Protein AF-A0A150P9J0-F1 (afdb_monomer_lite)

Sequence (172 aa):
RLFGGLSPAEVERRARGDDKAALFDAWEDYLTALGLPEHGLDLPRGTQTNALMMAAFERLGIALCDRALEHDLKASAPVPIERRLIFAFDLPAEDLDAAAFAPRFDVLHRTFLSYPARLAPPDREAKFFALYQGTVARHRAEGAPKSRFSPGEAGWAAVCYGLVRHPEFHLY

Structure (mmCIF, N/CA/C/O backbone):
data_AF-A0A150P9J0-F1
#
_entry.id   AF-A0A150P9J0-F1
#
loop_
_atom_site.group_PDB
_atom_site.id
_atom_site.type_symbol
_atom_site.label_atom_id
_atom_site.label_alt_id
_atom_site.label_comp_id
_atom_site.label_asym_id
_atom_site.label_entity_id
_atom_site.label_seq_id
_atom_site.pdbx_PDB_ins_code
_atom_site.Cartn_x
_atom_site.Cartn_y
_atom_site.Cartn_z
_atom_site.occupancy
_atom_site.B_iso_or_equiv
_atom_site.auth_seq_id
_atom_site.auth_comp_id
_atom_site.auth_asym_id
_atom_site.auth_atom_id
_atom_site.pdbx_PDB_model_num
ATOM 1 N N . ARG A 1 1 ? 18.050 1.446 -5.507 1.00 46.03 1 ARG A N 1
ATOM 2 C CA . ARG A 1 1 ? 18.229 2.710 -4.751 1.00 46.03 1 ARG A CA 1
ATOM 3 C C . ARG A 1 1 ? 16.907 2.950 -4.048 1.00 46.03 1 ARG A C 1
ATOM 5 O O . ARG A 1 1 ? 15.912 3.042 -4.760 1.00 46.03 1 ARG A O 1
ATOM 12 N N . LEU A 1 2 ? 16.892 2.978 -2.716 1.00 37.50 2 LEU A N 1
ATOM 13 C CA . LEU A 1 2 ? 15.682 3.241 -1.932 1.00 37.50 2 LEU A CA 1
ATOM 14 C C . LEU A 1 2 ? 14.948 4.494 -2.445 1.00 37.50 2 LEU A C 1
ATOM 16 O O . LEU A 1 2 ? 15.582 5.422 -2.954 1.00 37.50 2 LEU A O 1
ATOM 20 N N . PHE A 1 3 ? 13.615 4.476 -2.378 1.00 52.75 3 PHE A N 1
ATOM 21 C CA . PHE A 1 3 ? 12.734 5.593 -2.751 1.00 52.75 3 PHE A CA 1
ATOM 22 C C . PHE A 1 3 ? 12.966 6.200 -4.149 1.00 52.75 3 PHE A C 1
ATOM 24 O O . PHE A 1 3 ? 12.911 7.416 -4.334 1.00 52.75 3 PHE A O 1
ATOM 31 N N . GLY A 1 4 ? 13.279 5.376 -5.153 1.00 58.38 4 GLY A N 1
ATOM 32 C CA . GLY A 1 4 ? 13.509 5.873 -6.515 1.00 58.38 4 GLY A CA 1
ATOM 33 C C . GLY A 1 4 ? 14.783 6.718 -6.665 1.00 58.38 4 GLY A C 1
ATOM 34 O O . GLY A 1 4 ? 14.917 7.457 -7.636 1.00 58.38 4 GLY A O 1
ATOM 35 N N . GLY A 1 5 ? 15.733 6.607 -5.728 1.00 57.72 5 GLY A N 1
ATOM 36 C CA . GLY A 1 5 ? 16.977 7.382 -5.738 1.00 57.72 5 GLY A CA 1
ATOM 37 C C . GLY A 1 5 ? 16.932 8.694 -4.961 1.00 57.72 5 GLY A C 1
ATOM 38 O O . GLY A 1 5 ? 17.911 9.433 -5.019 1.00 57.72 5 GLY A O 1
ATOM 39 N N . LEU A 1 6 ? 15.843 8.955 -4.241 1.00 59.50 6 LEU A N 1
ATOM 40 C CA . LEU A 1 6 ? 15.709 10.084 -3.328 1.00 59.50 6 LEU A CA 1
ATOM 41 C C . LEU A 1 6 ? 16.243 9.725 -1.938 1.00 59.50 6 LEU A C 1
ATOM 43 O O . LEU A 1 6 ? 16.085 8.600 -1.459 1.00 59.50 6 LEU A O 1
ATOM 47 N N . SER A 1 7 ? 16.849 10.701 -1.271 1.00 63.66 7 SER A N 1
ATOM 48 C CA . SER A 1 7 ? 17.138 10.616 0.159 1.00 63.66 7 SER A CA 1
ATOM 49 C C . SER A 1 7 ? 15.834 10.613 0.974 1.00 63.66 7 SER A C 1
ATOM 51 O O . SER A 1 7 ? 14.844 11.213 0.546 1.00 63.66 7 SER A O 1
ATOM 53 N N . PRO A 1 8 ? 15.811 10.006 2.176 1.00 59.56 8 PRO A N 1
ATOM 54 C CA . PRO A 1 8 ? 14.643 10.049 3.060 1.00 59.56 8 PRO A CA 1
ATOM 55 C C . PRO A 1 8 ? 14.097 11.469 3.291 1.00 59.56 8 PRO A C 1
ATOM 57 O O . PRO A 1 8 ? 12.888 11.667 3.267 1.00 59.56 8 PRO A O 1
ATOM 60 N N . ALA A 1 9 ? 14.975 12.472 3.402 1.00 62.47 9 ALA A N 1
ATOM 61 C CA . ALA A 1 9 ? 14.586 13.876 3.556 1.00 62.47 9 ALA A CA 1
ATOM 62 C C . ALA A 1 9 ? 13.881 14.453 2.312 1.00 62.47 9 ALA A C 1
ATOM 64 O O . ALA A 1 9 ? 12.976 15.278 2.421 1.00 62.47 9 ALA A O 1
ATOM 65 N N . GLU A 1 10 ? 14.274 14.038 1.106 1.00 64.81 10 GLU A N 1
ATOM 66 C CA . GLU A 1 10 ? 13.592 14.453 -0.129 1.00 64.81 10 GLU A CA 1
ATOM 67 C C . GLU A 1 10 ? 12.216 13.802 -0.266 1.00 64.81 10 GLU A C 1
ATOM 69 O O . GLU A 1 10 ? 11.280 14.438 -0.757 1.00 64.81 10 GLU A O 1
ATOM 74 N N . VAL A 1 11 ? 12.088 12.556 0.191 1.00 67.19 11 VAL A N 1
ATOM 75 C CA . VAL A 1 11 ? 10.814 11.832 0.235 1.00 67.19 11 VAL A CA 1
ATOM 76 C C . VAL A 1 11 ? 9.878 12.477 1.244 1.00 67.19 11 VAL A C 1
ATOM 78 O O . VAL A 1 11 ? 8.734 12.755 0.897 1.00 67.19 11 VAL A O 1
ATOM 81 N N . GLU A 1 12 ? 10.366 12.785 2.448 1.00 63.09 12 GLU A N 1
ATOM 82 C CA . GLU A 1 12 ? 9.593 13.488 3.473 1.00 63.09 12 GLU A CA 1
ATOM 83 C C . GLU A 1 12 ? 9.100 14.843 2.955 1.00 63.09 12 GLU A C 1
ATOM 85 O O . GLU A 1 12 ? 7.906 15.126 3.025 1.00 63.09 12 GLU A O 1
ATOM 90 N N . ARG A 1 13 ? 9.985 15.659 2.360 1.00 69.06 13 ARG A N 1
ATOM 91 C CA . ARG A 1 13 ? 9.599 16.960 1.787 1.00 69.06 13 ARG A CA 1
ATOM 92 C C . ARG A 1 13 ? 8.501 16.834 0.737 1.00 69.06 13 ARG A C 1
ATOM 94 O O . ARG A 1 13 ? 7.589 17.653 0.718 1.00 69.06 13 ARG A O 1
ATOM 101 N N . ARG A 1 14 ? 8.569 15.819 -0.129 1.00 68.69 14 ARG A N 1
ATOM 102 C CA . ARG A 1 14 ? 7.513 15.562 -1.120 1.00 68.69 14 ARG A CA 1
ATOM 103 C C . ARG A 1 14 ? 6.220 15.054 -0.487 1.00 68.69 14 ARG A C 1
ATOM 105 O O . ARG A 1 14 ? 5.153 15.439 -0.944 1.00 68.69 14 ARG A O 1
ATOM 112 N N . ALA A 1 15 ? 6.311 14.208 0.536 1.00 63.25 15 ALA A N 1
ATOM 113 C CA . ALA A 1 15 ? 5.154 13.603 1.190 1.00 63.25 15 ALA A CA 1
ATOM 114 C C . ALA A 1 15 ? 4.420 14.560 2.147 1.00 63.25 15 ALA A C 1
ATOM 116 O O . ALA A 1 15 ? 3.222 14.389 2.366 1.00 63.25 15 ALA A O 1
ATOM 117 N N . ARG A 1 16 ? 5.116 15.552 2.722 1.00 64.12 16 ARG A N 1
ATOM 118 C CA . ARG A 1 16 ? 4.550 16.511 3.685 1.00 64.12 16 ARG A CA 1
ATOM 119 C C . ARG A 1 16 ? 3.514 17.452 3.050 1.00 64.12 16 ARG A C 1
ATOM 121 O O . ARG A 1 16 ? 2.506 17.735 3.689 1.00 64.12 16 ARG A O 1
ATOM 128 N N . GLY A 1 17 ? 3.725 17.902 1.810 1.00 60.06 17 GLY A N 1
ATOM 129 C CA . GLY A 1 17 ? 2.867 18.914 1.173 1.00 60.06 17 GLY A CA 1
ATOM 130 C C . GLY A 1 17 ? 2.837 20.258 1.930 1.00 60.06 17 GLY A C 1
ATOM 131 O O . GLY A 1 17 ? 3.607 20.465 2.866 1.00 60.06 17 GLY A O 1
ATOM 132 N N . ASP A 1 18 ? 1.947 21.175 1.532 1.00 59.88 18 ASP A N 1
ATOM 133 C CA . ASP A 1 18 ? 1.820 22.530 2.120 1.00 59.88 18 ASP A CA 1
ATOM 134 C C . ASP A 1 18 ? 0.853 22.603 3.324 1.00 59.88 18 ASP A C 1
ATOM 136 O O . ASP A 1 18 ? 0.516 23.691 3.807 1.00 59.88 18 ASP A O 1
ATOM 140 N N . ASP A 1 19 ? 0.366 21.459 3.810 1.00 52.03 19 ASP A N 1
ATOM 141 C CA . ASP A 1 19 ? -0.609 21.416 4.898 1.00 52.03 19 ASP A CA 1
ATOM 142 C C . ASP A 1 19 ? 0.080 21.594 6.264 1.00 52.03 19 ASP A C 1
ATOM 144 O O . ASP A 1 19 ? 1.005 20.867 6.631 1.00 52.03 19 ASP A O 1
ATOM 148 N N . LYS A 1 20 ? -0.370 22.593 7.032 1.00 47.25 20 LYS A N 1
ATOM 149 C CA . LYS A 1 20 ? 0.226 22.990 8.323 1.00 47.25 20 LYS A CA 1
ATOM 150 C C . LYS A 1 20 ? -0.117 22.034 9.469 1.00 47.25 20 LYS A C 1
ATOM 152 O O . LYS A 1 20 ? 0.447 22.165 10.554 1.00 47.25 20 LYS A O 1
ATOM 157 N N . ALA A 1 21 ? -1.026 21.086 9.253 1.00 51.88 21 ALA A N 1
ATOM 158 C CA . ALA A 1 21 ? -1.306 19.993 10.177 1.00 51.88 21 ALA A CA 1
ATOM 159 C C . ALA A 1 21 ? -0.259 18.880 9.984 1.00 51.88 21 ALA A C 1
ATOM 161 O O . ALA A 1 21 ? -0.545 17.821 9.427 1.00 51.88 21 ALA A O 1
ATOM 162 N N . ALA A 1 22 ? 0.983 19.173 10.374 1.00 47.97 22 ALA A N 1
ATOM 163 C CA . ALA A 1 22 ? 2.148 18.329 10.140 1.00 47.97 22 ALA A CA 1
ATOM 164 C C . ALA A 1 22 ? 1.919 16.889 10.636 1.00 47.97 22 ALA A C 1
ATOM 166 O O . ALA A 1 22 ? 1.743 16.636 11.824 1.00 47.97 22 ALA A O 1
ATOM 167 N N . LEU A 1 23 ? 1.923 15.936 9.699 1.00 45.62 23 LEU A N 1
ATOM 168 C CA . LEU A 1 23 ? 1.872 14.500 9.994 1.00 45.62 23 LEU A CA 1
ATOM 169 C C . LEU A 1 23 ? 3.227 13.939 10.454 1.00 45.62 23 LEU A C 1
ATOM 171 O O . LEU A 1 23 ? 3.315 12.816 10.943 1.00 45.62 23 LEU A O 1
ATOM 175 N N . PHE A 1 24 ? 4.273 14.732 10.258 1.00 47.00 24 PHE A N 1
ATOM 176 C CA . PHE A 1 24 ? 5.631 14.468 10.677 1.00 47.00 24 PHE A CA 1
ATOM 177 C C . PHE A 1 24 ? 6.092 15.742 11.393 1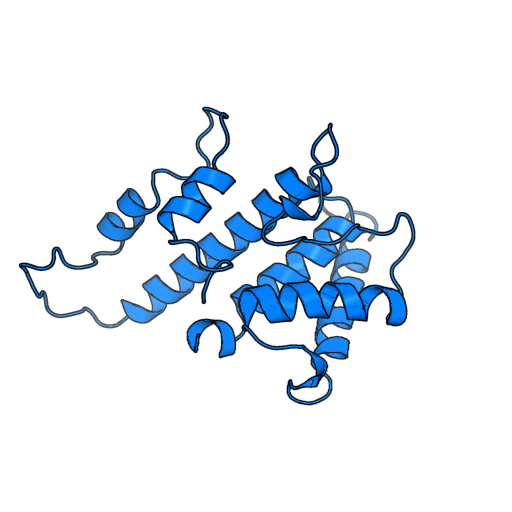.00 47.00 24 PHE A C 1
ATOM 179 O O . PHE A 1 24 ? 6.255 16.777 10.746 1.00 47.00 24 PHE A O 1
ATOM 186 N N . ASP A 1 25 ? 6.317 15.692 12.707 1.00 50.88 25 ASP A N 1
ATOM 187 C CA . ASP A 1 25 ? 7.473 16.435 13.226 1.00 50.88 25 ASP A CA 1
ATOM 188 C C . ASP A 1 25 ? 8.678 15.903 12.431 1.00 50.88 25 ASP A C 1
ATOM 190 O O . ASP A 1 25 ? 8.657 14.733 12.030 1.00 50.88 25 ASP A O 1
ATOM 194 N N . ALA A 1 26 ? 9.607 16.764 12.018 1.00 54.69 26 ALA A N 1
ATOM 195 C CA . ALA A 1 26 ? 10.546 16.441 10.945 1.00 54.69 26 ALA A CA 1
ATOM 196 C C . ALA A 1 26 ? 11.203 15.068 11.156 1.00 54.69 26 ALA A C 1
ATOM 198 O O . ALA A 1 26 ? 11.454 14.662 12.287 1.00 54.69 26 ALA A O 1
ATOM 199 N N . TRP A 1 27 ? 11.448 14.296 10.093 1.00 51.19 27 TRP A N 1
ATOM 200 C CA . TRP A 1 27 ? 11.988 12.931 10.222 1.00 51.19 27 TRP A CA 1
ATOM 201 C C . TRP A 1 27 ? 13.254 12.888 11.102 1.00 51.19 27 TRP A C 1
ATOM 203 O O . TRP A 1 27 ? 13.471 11.945 11.862 1.00 51.19 27 TRP A O 1
ATOM 213 N N . GLU A 1 28 ? 14.055 13.953 11.052 1.00 52.41 28 GLU A N 1
ATOM 214 C CA . GLU A 1 28 ? 15.207 14.234 11.920 1.00 52.41 28 GLU A CA 1
ATOM 215 C C . GLU A 1 28 ? 14.883 14.377 13.422 1.00 52.41 28 GLU A C 1
ATOM 217 O O . GLU A 1 28 ? 15.656 13.905 14.264 1.00 52.41 28 GLU A O 1
ATOM 222 N N . ASP A 1 29 ? 13.719 14.924 13.774 1.00 49.38 29 ASP A N 1
ATOM 223 C CA . ASP A 1 29 ? 13.245 15.062 15.157 1.00 49.38 29 ASP A CA 1
ATOM 224 C C . ASP A 1 29 ? 13.022 13.679 15.790 1.00 49.38 29 ASP A C 1
ATOM 226 O O . ASP A 1 29 ? 13.357 13.438 16.954 1.00 49.38 29 ASP A O 1
ATOM 230 N N . TYR A 1 30 ? 12.554 12.715 14.992 1.00 51.19 30 TYR A N 1
ATOM 231 C CA . TYR A 1 30 ? 12.390 11.332 15.432 1.00 51.19 30 TYR A CA 1
ATOM 232 C C . TYR A 1 30 ? 13.711 10.562 15.481 1.00 51.19 30 TYR A C 1
ATOM 234 O O . TYR A 1 30 ? 13.908 9.784 16.409 1.00 51.19 30 TYR A O 1
ATOM 242 N N . LEU A 1 31 ? 14.647 10.784 14.552 1.00 48.53 31 LEU A N 1
ATOM 243 C CA . LEU A 1 31 ? 15.979 10.154 14.598 1.00 48.53 31 LEU A CA 1
ATOM 244 C C . LEU A 1 31 ? 16.750 10.530 15.876 1.00 48.53 31 LEU A C 1
ATOM 246 O O . LEU A 1 31 ? 17.431 9.682 16.458 1.00 48.53 31 LEU A O 1
ATOM 250 N N . THR A 1 32 ? 16.571 11.766 16.347 1.00 42.44 32 THR A N 1
ATOM 251 C CA . THR A 1 32 ? 17.135 12.255 17.613 1.00 42.44 32 THR A CA 1
ATOM 252 C C . THR A 1 32 ? 16.444 11.607 18.820 1.00 42.44 32 THR A C 1
ATOM 254 O O . THR A 1 32 ? 17.112 11.139 19.742 1.00 42.44 32 THR A O 1
ATOM 257 N N . ALA A 1 33 ? 15.112 11.470 18.790 1.00 42.22 33 ALA A N 1
ATOM 258 C CA . ALA A 1 33 ? 14.352 10.746 19.817 1.00 42.22 33 ALA A CA 1
ATOM 259 C C . ALA A 1 33 ? 14.637 9.226 19.848 1.00 42.22 33 ALA A C 1
ATOM 261 O O . ALA A 1 33 ? 14.423 8.575 20.871 1.00 42.22 33 ALA A O 1
ATOM 262 N N . LEU A 1 34 ? 15.138 8.658 18.745 1.00 44.22 34 LEU A N 1
ATOM 263 C CA . LEU A 1 34 ? 15.525 7.249 18.599 1.00 44.22 34 LEU A CA 1
ATOM 264 C C . LEU A 1 34 ? 16.955 6.946 19.090 1.00 44.22 34 LEU A C 1
ATOM 266 O O . LEU A 1 34 ? 17.382 5.791 19.042 1.00 44.22 34 LEU A O 1
ATOM 270 N N . GLY A 1 35 ? 17.689 7.950 19.588 1.00 42.44 35 GLY A N 1
ATOM 271 C CA . GLY A 1 35 ? 19.016 7.764 20.183 1.00 42.44 35 GLY A CA 1
ATOM 272 C C . GLY A 1 35 ? 20.108 7.403 19.175 1.00 42.44 35 GLY A C 1
ATOM 273 O O . GLY A 1 35 ? 21.073 6.725 19.534 1.00 42.44 35 GLY A O 1
ATOM 274 N N . LEU A 1 36 ? 19.963 7.816 17.911 1.00 41.69 36 LEU A N 1
ATOM 275 C CA . LEU A 1 36 ? 21.040 7.676 16.935 1.00 41.69 36 LEU A CA 1
ATOM 276 C C . LEU A 1 36 ? 22.187 8.639 17.286 1.00 41.69 36 LEU A C 1
ATOM 278 O O . LEU A 1 36 ? 21.925 9.798 17.607 1.00 41.69 36 LEU A O 1
ATOM 282 N N . PRO A 1 37 ? 23.452 8.181 17.249 1.00 44.06 37 PRO A N 1
ATOM 283 C CA . PRO A 1 37 ? 24.572 8.994 17.691 1.00 44.06 37 PRO A CA 1
ATOM 284 C C . PRO A 1 37 ? 24.816 10.170 16.744 1.00 44.06 37 PRO A C 1
ATOM 286 O O . PRO A 1 37 ? 24.936 10.017 15.523 1.00 44.06 37 PRO A O 1
ATOM 289 N N . GLU A 1 38 ? 24.975 11.346 17.346 1.00 46.03 38 GLU A N 1
ATOM 290 C CA . GLU A 1 38 ? 25.783 12.415 16.777 1.00 46.03 38 GLU A CA 1
ATOM 291 C C . GLU A 1 38 ? 27.164 11.814 16.476 1.00 46.03 38 GLU A C 1
ATOM 293 O O . GLU A 1 38 ? 27.743 11.122 17.313 1.00 46.03 38 GLU A O 1
ATOM 298 N N . HIS A 1 39 ? 27.689 12.001 15.268 1.00 42.41 39 HIS A N 1
ATOM 299 C CA . HIS A 1 39 ? 28.807 11.197 14.743 1.00 42.41 39 HIS A CA 1
ATOM 300 C C . HIS A 1 39 ? 30.122 11.354 15.542 1.00 42.41 39 HIS A C 1
ATOM 302 O O . HIS A 1 39 ? 31.098 10.662 15.262 1.00 42.41 39 HIS A O 1
ATOM 308 N N . GLY A 1 40 ? 30.153 12.271 16.516 1.00 44.66 40 GLY A N 1
ATOM 309 C CA . GLY A 1 40 ? 31.253 12.491 17.454 1.00 44.66 40 GLY A CA 1
ATOM 310 C C . GLY A 1 40 ? 31.140 11.756 18.797 1.00 44.66 40 GLY A C 1
ATOM 311 O O . GLY A 1 40 ? 32.084 11.832 19.580 1.00 44.66 40 GLY A O 1
ATOM 312 N N . LEU A 1 41 ? 30.036 11.056 19.090 1.00 44.38 41 LEU A N 1
ATOM 313 C CA . LEU A 1 41 ? 29.801 10.377 20.372 1.00 44.38 41 LEU A CA 1
ATOM 314 C C . LEU A 1 41 ? 29.228 8.968 20.152 1.00 44.38 41 LEU A C 1
ATOM 316 O O . LEU A 1 41 ? 28.022 8.779 20.017 1.00 44.38 41 LEU A O 1
ATOM 320 N N . ASP A 1 42 ? 30.101 7.959 20.137 1.00 41.44 42 ASP A N 1
ATOM 321 C CA . ASP A 1 42 ? 29.697 6.549 20.074 1.00 41.44 42 ASP A CA 1
ATOM 322 C C . ASP A 1 42 ? 29.307 6.053 21.478 1.00 41.44 42 ASP A C 1
ATOM 324 O O . ASP A 1 42 ? 30.162 5.742 22.312 1.00 41.44 42 ASP A O 1
ATOM 328 N N . LEU A 1 43 ? 28.004 6.042 21.780 1.00 47.66 43 LEU A N 1
ATOM 329 C CA . LEU A 1 43 ? 27.473 5.504 23.035 1.00 47.66 43 LEU A CA 1
ATOM 330 C C . LEU A 1 43 ? 27.170 3.998 22.903 1.00 47.66 43 LEU A C 1
ATOM 332 O O . LEU A 1 43 ? 26.637 3.564 21.877 1.00 47.66 43 LEU A O 1
ATOM 336 N N . PRO A 1 44 ? 27.427 3.181 23.945 1.00 52.03 44 PRO A N 1
ATOM 337 C CA . PRO A 1 44 ? 27.115 1.755 23.919 1.00 52.03 44 PRO A CA 1
ATOM 338 C C . PRO A 1 44 ? 25.616 1.521 23.694 1.00 52.03 44 PRO A C 1
ATOM 340 O O . PRO A 1 44 ? 24.778 2.001 24.459 1.00 52.03 44 PRO A O 1
ATOM 343 N N . ARG A 1 45 ? 25.263 0.760 22.652 1.00 55.66 45 ARG A N 1
ATOM 344 C CA . ARG A 1 45 ? 23.862 0.473 22.313 1.00 55.66 45 ARG A CA 1
ATOM 345 C C . ARG A 1 45 ? 23.208 -0.377 23.402 1.00 55.66 45 ARG A C 1
ATOM 347 O O . ARG A 1 45 ? 23.675 -1.473 23.704 1.00 55.66 45 ARG A O 1
ATOM 354 N N . GLY A 1 46 ? 22.081 0.093 23.935 1.00 56.00 46 GLY A N 1
ATOM 355 C CA . GLY A 1 46 ? 21.212 -0.728 24.775 1.00 56.00 46 GLY A CA 1
ATOM 356 C C . GLY A 1 46 ? 20.675 -1.931 23.994 1.00 56.00 46 GLY A C 1
ATOM 357 O O . GLY A 1 46 ? 20.391 -1.839 22.792 1.00 56.00 46 GLY A O 1
ATOM 358 N N . THR A 1 47 ? 20.516 -3.070 24.668 1.00 54.91 47 THR A N 1
ATOM 359 C CA . THR A 1 47 ? 19.767 -4.201 24.112 1.00 54.91 47 THR A CA 1
ATOM 360 C C . THR A 1 47 ? 18.347 -3.727 23.760 1.00 54.91 47 THR A C 1
ATOM 362 O O . THR A 1 47 ? 17.788 -2.885 24.452 1.00 54.91 47 THR A O 1
ATOM 365 N N . GLN A 1 48 ? 17.770 -4.227 22.659 1.00 55.31 48 GLN A N 1
ATOM 366 C CA . GLN A 1 48 ? 16.462 -3.825 22.084 1.00 55.31 48 GLN A CA 1
ATOM 367 C C . GLN A 1 48 ? 16.416 -2.553 21.212 1.00 55.31 48 GLN A C 1
ATOM 369 O O . GLN A 1 48 ? 15.407 -2.345 20.539 1.00 55.31 48 GLN A O 1
ATOM 374 N N . THR A 1 49 ? 17.491 -1.764 21.102 1.00 57.62 49 THR A N 1
ATOM 375 C CA . THR A 1 49 ? 17.531 -0.592 20.191 1.00 57.62 49 THR A CA 1
ATOM 376 C C . THR A 1 49 ? 17.203 -0.953 18.736 1.00 57.62 49 THR A C 1
ATOM 378 O O . THR A 1 49 ? 16.418 -0.263 18.092 1.00 57.62 49 THR A O 1
ATOM 381 N N . ASN A 1 50 ? 17.681 -2.098 18.236 1.00 59.81 50 ASN A N 1
ATOM 382 C CA . ASN A 1 50 ? 17.348 -2.575 16.886 1.00 59.81 50 ASN A CA 1
ATOM 383 C C . ASN A 1 50 ? 15.852 -2.887 16.704 1.00 59.81 50 ASN A C 1
ATOM 385 O O . ASN A 1 50 ? 15.293 -2.598 15.653 1.00 59.81 50 ASN A O 1
ATOM 389 N N . ALA A 1 51 ? 15.188 -3.463 17.712 1.00 61.50 51 ALA A N 1
ATOM 390 C CA . ALA A 1 51 ? 13.763 -3.784 17.622 1.00 61.50 51 ALA A CA 1
ATOM 391 C C . ALA A 1 51 ? 12.906 -2.508 17.612 1.00 61.50 51 ALA A C 1
ATOM 393 O O . ALA A 1 51 ? 11.952 -2.412 16.841 1.00 61.50 51 ALA A O 1
ATOM 394 N N . LEU A 1 52 ? 13.290 -1.509 18.414 1.00 60.91 52 LEU A N 1
ATOM 395 C CA . LEU A 1 52 ? 12.662 -0.186 18.409 1.00 60.91 52 LEU A CA 1
ATOM 396 C C . LEU A 1 52 ? 12.854 0.525 17.065 1.00 60.91 52 LEU A C 1
ATOM 398 O O . LEU A 1 52 ? 11.886 1.049 16.518 1.00 60.91 52 LEU A O 1
ATOM 402 N N . MET A 1 53 ? 14.061 0.475 16.495 1.00 67.31 53 MET A N 1
ATOM 403 C CA . MET A 1 53 ? 14.348 1.026 15.166 1.00 67.31 53 MET A CA 1
ATOM 404 C C . MET A 1 53 ? 13.493 0.373 14.075 1.00 67.31 53 MET A C 1
ATOM 406 O O . MET A 1 53 ? 12.878 1.073 13.277 1.00 67.31 53 MET A O 1
ATOM 410 N N . MET A 1 54 ? 13.397 -0.959 14.057 1.00 67.31 54 MET A N 1
ATOM 411 C CA . MET A 1 54 ? 12.588 -1.689 13.071 1.00 67.31 54 MET A CA 1
ATOM 412 C C . MET A 1 54 ? 11.098 -1.357 13.194 1.00 67.31 54 MET A C 1
ATOM 414 O O . MET A 1 54 ? 10.440 -1.094 12.190 1.00 67.31 54 MET A O 1
ATOM 418 N N . ALA A 1 55 ? 10.576 -1.291 14.422 1.00 68.19 55 ALA A N 1
ATOM 419 C CA . ALA A 1 55 ? 9.193 -0.893 14.670 1.00 68.19 55 ALA A CA 1
ATOM 420 C C . ALA A 1 55 ? 8.918 0.566 14.256 1.00 68.19 55 ALA A C 1
ATOM 422 O O . ALA A 1 55 ? 7.834 0.872 13.754 1.00 68.19 55 ALA A O 1
ATOM 423 N N . ALA A 1 56 ? 9.886 1.468 14.445 1.00 69.75 56 ALA A N 1
ATOM 424 C CA . ALA A 1 56 ? 9.787 2.851 13.989 1.00 69.75 56 ALA A CA 1
ATOM 425 C C . ALA A 1 56 ? 9.769 2.933 12.455 1.00 69.75 56 ALA A C 1
ATOM 427 O O . ALA A 1 56 ? 8.863 3.551 11.897 1.00 69.75 56 ALA A O 1
ATOM 428 N N . PHE A 1 57 ? 10.689 2.245 11.770 1.00 71.25 57 PHE A N 1
ATOM 429 C CA . PHE A 1 57 ? 10.710 2.175 10.305 1.00 71.25 57 PHE A CA 1
ATOM 430 C C . PHE A 1 57 ? 9.417 1.600 9.728 1.00 71.25 57 PHE A C 1
ATOM 432 O O . PHE A 1 57 ? 8.893 2.138 8.754 1.00 71.25 57 PHE A O 1
ATOM 439 N N . GLU A 1 58 ? 8.868 0.554 10.346 1.00 77.38 58 GLU A N 1
ATOM 440 C CA . GLU A 1 58 ? 7.593 -0.024 9.928 1.00 77.38 58 GLU A CA 1
ATOM 441 C C . GLU A 1 58 ? 6.457 1.006 10.012 1.00 77.38 58 GLU A C 1
ATOM 443 O O . GLU A 1 58 ? 5.736 1.217 9.036 1.00 77.38 58 GLU A O 1
ATOM 448 N N . ARG A 1 59 ? 6.304 1.681 11.160 1.00 75.00 59 ARG A N 1
ATOM 449 C CA . ARG A 1 59 ? 5.254 2.697 11.354 1.00 75.00 59 ARG A CA 1
ATOM 450 C C . ARG A 1 59 ? 5.383 3.845 10.361 1.00 75.00 59 ARG A C 1
ATOM 452 O O . ARG A 1 59 ? 4.377 4.291 9.814 1.00 75.00 59 ARG A O 1
ATOM 459 N N . LEU A 1 60 ? 6.610 4.287 10.109 1.00 73.75 60 LEU A N 1
ATOM 460 C CA . LEU A 1 60 ? 6.907 5.343 9.149 1.00 73.75 60 LEU A CA 1
ATOM 461 C C . LEU A 1 60 ? 6.579 4.912 7.714 1.00 73.75 60 LEU A C 1
ATOM 463 O O . LEU A 1 60 ? 5.941 5.663 6.981 1.00 73.75 60 LEU A O 1
ATOM 467 N N . GLY A 1 61 ? 6.937 3.687 7.324 1.00 79.88 61 GLY A N 1
ATOM 468 C CA . GLY A 1 61 ? 6.597 3.148 6.009 1.00 79.88 61 GLY A CA 1
ATOM 469 C C . GLY A 1 61 ? 5.087 2.990 5.805 1.00 79.88 61 GLY A C 1
ATOM 470 O O . GLY A 1 61 ? 4.578 3.320 4.738 1.00 79.88 61 GLY A O 1
ATOM 471 N N . ILE A 1 62 ? 4.343 2.568 6.832 1.00 82.88 62 ILE A N 1
ATOM 472 C CA . ILE A 1 62 ? 2.871 2.513 6.790 1.00 82.88 62 ILE A CA 1
ATOM 473 C C . ILE A 1 62 ? 2.288 3.921 6.620 1.00 82.88 62 ILE A C 1
ATOM 475 O O . ILE A 1 62 ? 1.434 4.124 5.757 1.00 82.88 62 ILE A O 1
ATOM 479 N N . ALA A 1 63 ? 2.765 4.902 7.391 1.00 80.19 63 ALA A N 1
ATOM 480 C CA . ALA A 1 63 ? 2.316 6.288 7.262 1.00 80.19 63 ALA A CA 1
ATOM 481 C C . ALA A 1 63 ? 2.595 6.852 5.858 1.00 80.19 63 ALA A C 1
ATOM 483 O O . ALA A 1 63 ? 1.744 7.533 5.283 1.00 80.19 63 ALA A O 1
ATOM 484 N N . LEU A 1 64 ? 3.753 6.522 5.281 1.00 83.62 64 LEU A N 1
ATOM 485 C CA . LEU A 1 64 ? 4.110 6.877 3.912 1.00 83.62 64 LEU A CA 1
ATOM 486 C C . LEU A 1 64 ? 3.160 6.230 2.889 1.00 83.62 64 LEU A C 1
ATOM 488 O O . LEU A 1 64 ? 2.685 6.925 1.994 1.00 83.62 64 LEU A O 1
ATOM 492 N N . CYS A 1 65 ? 2.848 4.938 3.029 1.00 88.81 65 CYS A N 1
ATOM 493 C CA . CYS A 1 65 ? 1.874 4.250 2.176 1.00 88.81 65 CYS A CA 1
ATOM 494 C C . CYS A 1 65 ? 0.495 4.930 2.226 1.00 88.81 65 CYS A C 1
ATOM 496 O O . CYS A 1 65 ? -0.109 5.169 1.184 1.00 88.81 65 CYS A O 1
ATOM 498 N N . ASP A 1 66 ? 0.011 5.292 3.415 1.00 86.44 66 ASP A N 1
ATOM 499 C CA . ASP A 1 66 ? -1.271 5.991 3.565 1.00 86.44 66 ASP A CA 1
ATOM 500 C C . ASP A 1 66 ? -1.281 7.342 2.874 1.00 86.44 66 ASP A C 1
ATOM 502 O O . ASP A 1 66 ? -2.221 7.669 2.152 1.00 86.44 66 ASP A O 1
ATOM 506 N N . ARG A 1 67 ? -0.223 8.125 3.084 1.00 84.12 67 ARG A N 1
ATOM 507 C CA . ARG A 1 67 ? -0.124 9.467 2.518 1.00 84.12 67 ARG A CA 1
ATOM 508 C C . ARG A 1 67 ? 0.042 9.444 1.018 1.00 84.12 67 ARG A C 1
ATOM 510 O O . ARG A 1 67 ? -0.597 10.239 0.339 1.00 84.12 67 ARG A O 1
ATOM 517 N N . ALA A 1 68 ? 0.836 8.514 0.500 1.00 86.88 68 ALA A N 1
ATOM 518 C CA . ALA A 1 68 ? 0.935 8.318 -0.932 1.00 86.88 68 ALA A CA 1
ATOM 519 C C . ALA A 1 68 ? -0.422 7.934 -1.522 1.00 86.88 68 ALA A C 1
ATOM 521 O O . ALA A 1 68 ? -0.766 8.429 -2.580 1.00 86.88 68 ALA A O 1
ATOM 522 N N . LEU A 1 69 ? -1.242 7.133 -0.838 1.00 87.94 69 LEU A N 1
ATOM 523 C CA . LEU A 1 69 ? -2.586 6.837 -1.328 1.00 87.94 69 LEU A CA 1
ATOM 524 C C . LEU A 1 69 ? -3.482 8.084 -1.323 1.00 87.94 69 LEU A C 1
ATOM 526 O O . LEU A 1 69 ? -4.159 8.372 -2.309 1.00 87.94 69 LEU A O 1
ATOM 530 N N . GLU A 1 70 ? -3.485 8.844 -0.229 1.00 85.81 70 GLU A N 1
ATOM 531 C CA . GLU A 1 70 ? -4.276 10.076 -0.119 1.00 85.81 70 GLU A CA 1
ATOM 532 C C . GLU A 1 70 ? -3.881 11.120 -1.169 1.00 85.81 70 GLU A C 1
ATOM 534 O O . GLU A 1 70 ? -4.749 11.753 -1.767 1.00 85.81 70 GLU A O 1
ATOM 539 N N . HIS A 1 71 ? -2.584 11.276 -1.412 1.00 82.31 71 HIS A N 1
ATOM 540 C CA . HIS A 1 71 ? -2.053 12.232 -2.370 1.00 82.31 71 HIS A CA 1
ATOM 541 C C . HIS A 1 71 ? -2.178 11.735 -3.815 1.00 82.31 71 HIS A C 1
ATOM 543 O O . HIS A 1 71 ? -2.664 12.456 -4.679 1.00 82.31 71 HIS A O 1
ATOM 549 N N . ASP A 1 72 ? -1.763 10.503 -4.095 1.00 76.81 72 ASP A N 1
ATOM 550 C CA . ASP A 1 72 ? -1.640 10.008 -5.465 1.00 76.81 72 ASP A CA 1
ATOM 551 C C . ASP A 1 72 ? -2.986 9.543 -6.034 1.00 76.81 72 ASP A C 1
ATOM 553 O O . ASP A 1 72 ? -3.219 9.675 -7.236 1.00 76.81 72 ASP A O 1
ATOM 557 N N . LEU A 1 73 ? -3.867 8.997 -5.185 1.00 74.56 73 LEU A N 1
ATOM 558 C CA . LEU A 1 73 ? -5.098 8.326 -5.615 1.00 74.56 73 LEU A CA 1
ATOM 559 C C . LEU A 1 73 ? -6.379 9.057 -5.195 1.00 74.56 73 LEU A C 1
ATOM 561 O O . LEU A 1 73 ? -7.380 8.947 -5.899 1.00 74.56 73 LEU A O 1
ATOM 565 N N . LYS A 1 74 ? -6.364 9.816 -4.089 1.00 79.31 74 LYS A N 1
ATOM 566 C CA . LYS A 1 74 ? -7.545 10.561 -3.602 1.00 79.31 74 LYS A CA 1
ATOM 567 C C . LYS A 1 74 ? -7.508 12.066 -3.862 1.00 79.31 74 LYS A C 1
ATOM 569 O O . LYS A 1 74 ? -8.461 12.757 -3.492 1.00 79.31 74 LYS A O 1
ATOM 574 N N . ALA A 1 75 ? -6.439 12.597 -4.453 1.00 75.62 75 ALA A N 1
ATOM 575 C CA . ALA A 1 75 ? -6.384 14.017 -4.771 1.00 75.62 75 ALA A CA 1
ATOM 576 C C . ALA A 1 75 ? -7.544 14.416 -5.696 1.00 75.62 75 ALA A C 1
ATOM 578 O O . ALA A 1 75 ? -7.883 13.718 -6.651 1.00 75.62 75 ALA A O 1
ATOM 579 N N . SER A 1 76 ? -8.148 15.571 -5.411 1.00 72.94 76 SER A N 1
ATOM 580 C CA . SER A 1 76 ? -9.259 16.124 -6.195 1.00 72.94 76 SER A CA 1
ATOM 581 C C . SER A 1 76 ? -8.868 16.421 -7.645 1.00 72.94 76 SER A C 1
ATOM 583 O O . SER A 1 76 ? -9.710 16.353 -8.538 1.00 72.94 76 SER A O 1
ATOM 585 N N . ALA A 1 77 ? -7.590 16.722 -7.878 1.00 78.25 77 ALA A N 1
ATOM 586 C CA . ALA A 1 77 ? -6.975 16.737 -9.193 1.00 78.25 77 ALA A CA 1
ATOM 587 C C . ALA A 1 77 ? -6.120 15.468 -9.358 1.00 78.25 77 ALA A C 1
ATOM 589 O O . ALA A 1 77 ? -5.258 15.225 -8.510 1.00 78.25 77 ALA A O 1
ATOM 590 N N . PRO A 1 78 ? -6.303 14.682 -10.435 1.00 69.69 78 PRO A N 1
ATOM 591 C CA . PRO A 1 78 ? -5.482 13.503 -10.680 1.00 69.69 78 PRO A CA 1
ATOM 592 C C . PRO A 1 78 ? -3.994 13.865 -10.736 1.00 69.69 78 PRO A C 1
ATOM 594 O O . PRO A 1 78 ? -3.568 14.644 -11.592 1.00 69.69 78 PRO A O 1
ATOM 597 N N . VAL A 1 79 ? -3.189 13.288 -9.842 1.00 83.00 79 VAL A N 1
ATOM 598 C CA . VAL A 1 79 ? -1.728 13.402 -9.916 1.00 83.00 79 VAL A CA 1
ATOM 599 C C . VAL A 1 79 ? -1.260 12.551 -11.100 1.00 83.00 79 VAL A C 1
ATOM 601 O O . VAL A 1 79 ? -1.592 11.365 -11.138 1.00 83.00 79 VAL A O 1
ATOM 604 N N . PRO A 1 80 ? -0.508 13.093 -12.074 1.00 85.44 80 PRO A N 1
ATOM 605 C CA . PRO A 1 80 ? 0.015 12.297 -13.184 1.00 85.44 80 PRO A CA 1
ATOM 606 C C . PRO A 1 80 ? 0.900 11.143 -12.691 1.00 85.44 80 PRO A C 1
ATOM 608 O O . PRO A 1 80 ? 1.667 11.332 -11.745 1.00 85.44 80 PRO A O 1
ATOM 611 N N . ILE A 1 81 ? 0.808 9.959 -13.314 1.00 85.19 81 ILE A N 1
ATOM 612 C CA . ILE A 1 81 ? 1.514 8.739 -12.869 1.00 85.19 81 ILE A CA 1
ATOM 613 C C . ILE A 1 81 ? 3.019 8.978 -12.707 1.00 85.19 81 ILE A C 1
ATOM 615 O O . ILE A 1 81 ? 3.609 8.532 -11.729 1.00 85.19 81 ILE A O 1
ATOM 619 N N . GLU A 1 82 ? 3.637 9.731 -13.615 1.00 82.06 82 GLU A N 1
ATOM 620 C CA . GLU A 1 82 ? 5.066 10.052 -13.602 1.00 82.06 82 GLU A CA 1
ATOM 621 C C . GLU A 1 82 ? 5.509 10.910 -12.406 1.00 82.06 82 GLU A C 1
ATOM 623 O O . GLU A 1 82 ? 6.705 11.057 -12.153 1.00 82.06 82 GLU A O 1
ATOM 628 N N . ARG A 1 83 ? 4.555 11.486 -11.667 1.00 81.00 83 ARG A N 1
ATOM 629 C CA . ARG A 1 83 ? 4.796 12.258 -10.441 1.00 81.00 83 ARG A CA 1
ATOM 630 C C . ARG A 1 83 ? 4.489 11.475 -9.164 1.00 81.00 83 ARG A C 1
ATOM 632 O O . ARG A 1 83 ? 4.825 11.962 -8.087 1.00 81.00 83 ARG A O 1
ATOM 639 N N . ARG A 1 84 ? 3.879 10.291 -9.272 1.00 84.75 84 ARG A N 1
ATOM 640 C CA . ARG A 1 84 ? 3.562 9.410 -8.139 1.00 84.75 84 ARG A CA 1
ATOM 641 C C . ARG A 1 84 ? 4.806 8.616 -7.748 1.00 84.75 84 ARG A C 1
ATOM 643 O O . ARG A 1 84 ? 5.503 8.085 -8.610 1.00 84.75 84 ARG A O 1
ATOM 650 N N . LEU A 1 85 ? 5.094 8.529 -6.450 1.00 81.81 85 LEU A N 1
ATOM 651 C CA . LEU A 1 85 ? 6.293 7.834 -5.953 1.00 81.81 85 LEU A CA 1
ATOM 652 C C . LEU A 1 85 ? 6.032 6.369 -5.598 1.00 81.81 85 LEU A C 1
ATOM 654 O O . LEU A 1 85 ? 6.901 5.527 -5.813 1.00 81.81 85 LEU A O 1
ATOM 658 N N . ILE A 1 86 ? 4.858 6.065 -5.039 1.00 87.69 86 ILE A N 1
ATOM 659 C CA . ILE A 1 86 ? 4.525 4.715 -4.564 1.00 87.69 86 ILE A CA 1
ATOM 660 C C . ILE A 1 86 ? 3.518 4.068 -5.499 1.00 87.69 86 ILE A C 1
ATOM 662 O O . ILE A 1 86 ? 3.825 3.066 -6.143 1.00 87.69 86 ILE A O 1
ATOM 666 N N . PHE A 1 87 ? 2.333 4.660 -5.627 1.00 90.00 87 PHE A N 1
ATOM 667 C CA . PHE A 1 87 ? 1.264 4.126 -6.465 1.00 90.00 87 PHE A CA 1
ATOM 668 C C . PHE A 1 87 ? 1.385 4.668 -7.892 1.00 90.00 87 PHE A C 1
ATOM 670 O O . PHE A 1 87 ? 0.491 5.342 -8.396 1.00 90.00 87 PHE A O 1
ATOM 677 N N . ALA A 1 88 ? 2.513 4.385 -8.551 1.00 90.12 88 ALA A N 1
ATOM 678 C CA . ALA A 1 88 ? 2.799 4.798 -9.929 1.00 90.12 88 ALA A CA 1
ATOM 679 C C . ALA A 1 88 ? 2.020 3.967 -10.974 1.00 90.12 88 ALA A C 1
ATOM 681 O O . ALA A 1 88 ? 2.583 3.403 -11.910 1.00 90.12 88 ALA A O 1
ATOM 682 N N . PHE A 1 89 ? 0.708 3.863 -10.778 1.00 89.69 89 PHE A N 1
ATOM 683 C CA . PHE A 1 89 ? -0.268 3.198 -11.635 1.00 89.69 89 PHE A CA 1
ATOM 684 C C . PHE A 1 89 ? -1.675 3.702 -11.295 1.00 89.69 89 PHE A C 1
ATOM 686 O O . PHE A 1 89 ? -1.912 4.199 -10.194 1.00 89.69 89 PHE A O 1
ATOM 693 N N . ASP A 1 90 ? -2.625 3.531 -12.212 1.00 85.75 90 ASP A N 1
ATOM 694 C CA . ASP A 1 90 ? -4.030 3.857 -11.956 1.00 85.75 90 ASP A CA 1
ATOM 695 C C . ASP A 1 90 ? -4.797 2.689 -11.335 1.00 85.75 90 ASP A C 1
ATOM 697 O O . ASP A 1 90 ? -4.593 1.516 -11.683 1.00 85.75 90 ASP A O 1
ATOM 701 N N . LEU A 1 91 ? -5.724 3.018 -10.437 1.00 81.62 91 LEU A N 1
ATOM 702 C CA . LEU A 1 91 ? -6.673 2.059 -9.886 1.00 81.62 91 LEU A CA 1
ATOM 703 C C . LEU A 1 91 ? -7.826 1.826 -10.869 1.00 81.62 91 LEU A C 1
ATOM 705 O O . LEU A 1 91 ? -8.344 2.790 -11.431 1.00 81.62 91 LEU A O 1
ATOM 709 N N . PRO A 1 92 ? -8.247 0.570 -11.092 1.00 76.19 92 PRO A N 1
ATOM 710 C CA . PRO A 1 92 ? -9.467 0.319 -11.841 1.00 76.19 92 PRO A CA 1
ATOM 711 C C . PRO A 1 92 ? -10.693 0.760 -11.037 1.00 76.19 92 PRO A C 1
ATOM 713 O O . PRO A 1 92 ? -10.686 0.743 -9.807 1.00 76.19 92 PRO A O 1
ATOM 716 N N . ALA A 1 93 ? -11.751 1.134 -11.758 1.00 70.00 93 ALA A N 1
ATOM 717 C CA . ALA A 1 93 ? -13.045 1.475 -11.168 1.00 70.00 93 ALA A CA 1
ATOM 718 C C . ALA A 1 93 ? -13.814 0.237 -10.667 1.00 70.00 93 ALA A C 1
ATOM 720 O O . ALA A 1 93 ? -14.683 0.356 -9.806 1.00 70.00 93 ALA A O 1
ATOM 721 N N . GLU A 1 94 ? -13.493 -0.936 -11.213 1.00 74.69 94 GLU A N 1
ATOM 722 C CA . GLU A 1 94 ? -14.123 -2.215 -10.893 1.00 74.69 94 GLU A CA 1
ATOM 723 C C . GLU A 1 94 ? -13.244 -3.080 -9.983 1.00 74.69 94 GLU A C 1
ATOM 725 O O . GLU A 1 94 ? -12.075 -2.776 -9.721 1.00 74.69 94 GLU A O 1
ATOM 730 N N . ASP A 1 95 ? -13.826 -4.184 -9.515 1.00 78.12 95 ASP A N 1
ATOM 731 C CA . ASP A 1 95 ? -13.119 -5.174 -8.717 1.00 78.12 95 ASP A CA 1
ATOM 732 C C . ASP A 1 95 ? -11.943 -5.775 -9.479 1.00 78.12 95 ASP A C 1
ATOM 734 O O . ASP A 1 95 ? -12.036 -6.193 -10.631 1.00 78.12 95 ASP A O 1
ATOM 738 N N . LEU A 1 96 ? -10.809 -5.811 -8.792 1.00 88.56 96 LEU A N 1
ATOM 739 C CA . LEU A 1 96 ? -9.541 -6.230 -9.349 1.00 88.56 96 LEU A CA 1
ATOM 740 C C . LEU A 1 96 ? -9.448 -7.763 -9.365 1.00 88.56 96 LEU A C 1
ATOM 742 O O . LEU A 1 96 ? -9.463 -8.403 -8.308 1.00 88.56 96 LEU A O 1
ATOM 746 N N . ASP A 1 97 ? -9.304 -8.349 -10.551 1.00 91.25 97 ASP A N 1
ATOM 747 C CA . ASP A 1 97 ? -8.916 -9.750 -10.703 1.00 91.25 97 ASP A CA 1
ATOM 748 C C . ASP A 1 97 ? -7.384 -9.926 -10.633 1.00 91.25 97 ASP A C 1
ATOM 750 O O . ASP A 1 97 ? -6.619 -8.960 -10.534 1.00 91.25 97 ASP A O 1
ATOM 754 N N . ALA A 1 98 ? -6.915 -11.176 -10.663 1.00 91.88 98 ALA A N 1
ATOM 755 C CA . ALA A 1 98 ? -5.485 -11.473 -10.572 1.00 91.88 98 ALA A CA 1
ATOM 756 C C . ALA A 1 98 ? -4.687 -10.863 -11.740 1.00 91.88 98 ALA A C 1
ATOM 758 O O . ALA A 1 98 ? -3.582 -10.358 -11.541 1.00 91.88 98 ALA A O 1
ATOM 759 N N . ALA A 1 99 ? -5.259 -10.859 -12.948 1.00 92.06 99 ALA A N 1
ATOM 760 C CA . ALA A 1 99 ? -4.606 -10.343 -14.147 1.00 92.06 99 ALA A CA 1
ATOM 761 C C . ALA A 1 99 ? -4.434 -8.817 -14.088 1.00 92.06 99 ALA A C 1
ATOM 763 O O . ALA A 1 99 ? -3.395 -8.288 -14.486 1.00 92.06 99 ALA A O 1
ATOM 764 N N . ALA A 1 100 ? -5.419 -8.105 -13.543 1.00 91.44 100 ALA A N 1
ATOM 765 C CA . ALA A 1 100 ? -5.350 -6.673 -13.307 1.00 91.44 100 ALA A CA 1
ATOM 766 C C . ALA A 1 100 ? -4.469 -6.321 -12.093 1.00 91.44 100 ALA A C 1
ATOM 768 O O . ALA A 1 100 ? -3.866 -5.242 -12.066 1.00 91.44 100 ALA A O 1
ATOM 769 N N . PHE A 1 101 ? -4.354 -7.209 -11.102 1.00 95.06 101 PHE A N 1
ATOM 770 C CA . PHE A 1 101 ? -3.491 -7.016 -9.933 1.00 95.06 101 PHE A CA 1
ATOM 771 C C . PHE A 1 101 ? -2.004 -7.107 -10.267 1.00 95.06 101 PHE A C 1
ATOM 773 O O . PHE A 1 101 ? -1.241 -6.213 -9.890 1.00 95.06 101 PHE A O 1
ATOM 780 N N . ALA A 1 102 ? -1.604 -8.147 -10.999 1.00 94.81 102 ALA A N 1
ATOM 781 C CA . ALA A 1 102 ? -0.211 -8.483 -11.280 1.00 94.81 102 ALA A CA 1
ATOM 782 C C . ALA A 1 102 ? 0.670 -7.295 -11.732 1.00 94.81 102 ALA A C 1
ATOM 784 O O . ALA A 1 102 ? 1.676 -7.016 -11.071 1.00 94.81 102 ALA A O 1
ATOM 785 N N . PRO A 1 103 ? 0.318 -6.520 -12.782 1.00 93.75 103 PRO A N 1
ATOM 786 C CA . PRO A 1 103 ? 1.178 -5.431 -13.252 1.00 93.75 103 PRO A CA 1
ATOM 787 C C . PRO A 1 103 ? 1.340 -4.303 -12.224 1.00 93.75 103 PRO A C 1
ATOM 789 O O . PRO A 1 103 ? 2.391 -3.672 -12.162 1.00 93.75 103 PRO A O 1
ATOM 792 N N . ARG A 1 104 ? 0.326 -4.054 -11.390 1.00 94.62 104 ARG A N 1
ATOM 793 C CA . ARG A 1 104 ? 0.354 -3.017 -10.344 1.00 94.62 104 ARG A CA 1
ATOM 794 C C . ARG A 1 104 ? 1.166 -3.469 -9.138 1.00 94.62 104 ARG A C 1
ATOM 796 O O . ARG A 1 104 ? 1.932 -2.693 -8.568 1.00 94.62 104 ARG A O 1
ATOM 803 N N . PHE A 1 105 ? 1.049 -4.747 -8.787 1.00 95.62 105 PHE A N 1
ATOM 804 C CA . PHE A 1 105 ? 1.902 -5.352 -7.779 1.00 95.62 105 PHE A CA 1
ATOM 805 C C . PHE A 1 105 ? 3.375 -5.332 -8.197 1.00 95.62 105 PHE A C 1
ATOM 807 O O . PHE A 1 105 ? 4.215 -5.001 -7.367 1.00 95.62 105 PHE A O 1
ATOM 814 N N . ASP A 1 106 ? 3.699 -5.596 -9.469 1.00 91.88 106 ASP A N 1
ATOM 815 C CA . ASP A 1 106 ? 5.080 -5.514 -9.968 1.00 91.88 106 ASP A CA 1
ATOM 816 C C . ASP A 1 106 ? 5.678 -4.107 -9.795 1.00 91.88 106 ASP A C 1
ATOM 818 O O . ASP A 1 106 ? 6.849 -3.987 -9.433 1.00 91.88 106 ASP A O 1
ATOM 822 N N . VAL A 1 107 ? 4.877 -3.045 -9.969 1.00 90.69 107 VAL A N 1
ATOM 823 C CA . VAL A 1 107 ? 5.309 -1.664 -9.684 1.00 90.69 107 VAL A CA 1
ATOM 824 C C . VAL A 1 107 ? 5.692 -1.513 -8.213 1.00 90.69 107 VAL A C 1
ATOM 826 O O . VAL A 1 107 ? 6.822 -1.124 -7.924 1.00 90.69 107 VAL A O 1
ATOM 829 N N . LEU A 1 108 ? 4.810 -1.882 -7.277 1.00 92.06 108 LEU A N 1
ATOM 830 C CA . LEU A 1 108 ? 5.114 -1.778 -5.843 1.00 92.06 108 LEU A CA 1
ATOM 831 C C . LEU A 1 108 ? 6.302 -2.661 -5.446 1.00 92.06 108 LEU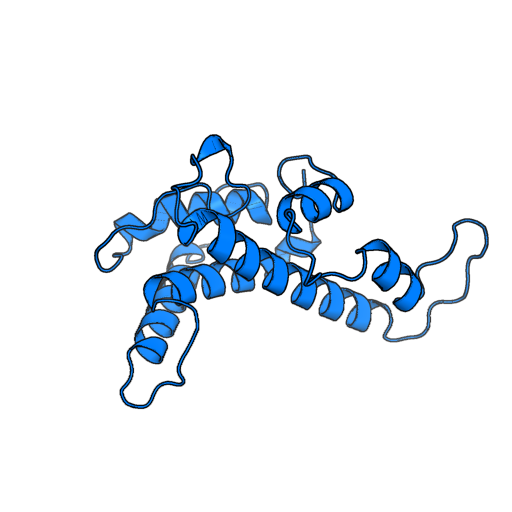 A C 1
ATOM 833 O 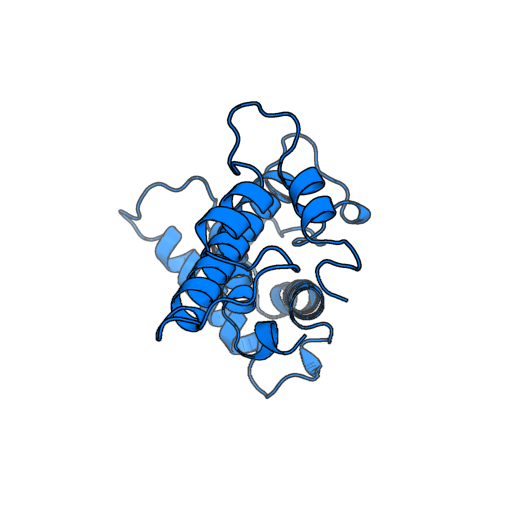O . LEU A 1 108 ? 7.186 -2.227 -4.711 1.00 92.06 108 LEU A O 1
ATOM 837 N N . HIS A 1 109 ? 6.357 -3.886 -5.960 1.00 89.38 109 HIS A N 1
ATOM 838 C CA . HIS A 1 109 ? 7.432 -4.822 -5.674 1.00 89.38 109 HIS A CA 1
ATOM 839 C C . HIS A 1 109 ? 8.793 -4.251 -6.098 1.00 89.38 109 HIS A C 1
ATOM 841 O O . HIS A 1 109 ? 9.752 -4.314 -5.331 1.00 89.38 109 HIS A O 1
ATOM 847 N N . ARG A 1 110 ? 8.881 -3.619 -7.275 1.00 85.44 110 ARG A N 1
ATOM 848 C CA . ARG A 1 110 ? 10.100 -2.916 -7.707 1.00 85.44 110 ARG A CA 1
ATOM 849 C C . ARG A 1 110 ? 10.400 -1.692 -6.854 1.00 85.44 110 ARG A C 1
ATOM 851 O O . ARG A 1 110 ? 11.565 -1.465 -6.548 1.00 85.44 110 ARG A O 1
ATOM 858 N N . THR A 1 111 ? 9.388 -0.921 -6.467 1.00 85.06 111 THR A N 1
ATOM 859 C CA . THR A 1 111 ? 9.571 0.273 -5.630 1.00 85.06 111 THR A CA 1
ATOM 860 C C . THR A 1 111 ? 10.188 -0.076 -4.276 1.00 85.06 111 THR A C 1
ATOM 862 O O . THR A 1 111 ? 11.128 0.590 -3.848 1.00 85.06 111 THR A O 1
ATOM 865 N N . PHE A 1 112 ? 9.699 -1.132 -3.621 1.00 83.81 112 PHE A N 1
ATOM 866 C CA . PHE A 1 112 ? 10.143 -1.504 -2.276 1.00 83.81 112 PHE A CA 1
ATOM 867 C C . PHE A 1 112 ? 11.334 -2.463 -2.270 1.00 83.81 112 PHE A C 1
ATOM 869 O O . PHE A 1 112 ? 12.221 -2.317 -1.439 1.00 83.81 112 PHE A O 1
ATOM 876 N N . LEU A 1 113 ? 11.379 -3.429 -3.189 1.00 81.81 113 LEU A N 1
ATOM 877 C CA . LEU A 1 113 ? 12.385 -4.497 -3.185 1.00 81.81 113 LEU A CA 1
ATOM 878 C C . LEU A 1 113 ? 13.404 -4.364 -4.325 1.00 81.81 113 LEU A C 1
ATOM 880 O O . LEU A 1 113 ? 14.316 -5.170 -4.429 1.00 81.81 113 LEU A O 1
ATOM 884 N N . SER A 1 114 ? 13.306 -3.331 -5.171 1.00 80.50 114 SER A N 1
ATOM 885 C CA . SER A 1 114 ? 14.256 -3.025 -6.258 1.00 80.50 114 SER A CA 1
ATOM 886 C C . SER A 1 114 ? 14.369 -4.073 -7.381 1.00 80.50 114 SER A C 1
ATOM 888 O O . SER A 1 114 ? 15.259 -3.962 -8.225 1.00 80.50 114 SER A O 1
ATOM 890 N N . TYR A 1 115 ? 13.469 -5.059 -7.460 1.00 79.50 115 TYR A N 1
ATOM 891 C CA . TYR A 1 115 ? 13.446 -6.057 -8.538 1.00 79.50 115 TYR A CA 1
ATOM 892 C C . TYR A 1 115 ? 12.007 -6.479 -8.904 1.00 79.50 115 TYR A C 1
ATOM 894 O O . TYR A 1 115 ? 11.092 -6.245 -8.114 1.00 79.50 115 TYR A O 1
ATOM 902 N N . PRO A 1 116 ? 11.758 -7.044 -10.104 1.00 86.31 116 PRO A N 1
ATOM 903 C CA . PRO A 1 116 ? 10.410 -7.428 -10.535 1.00 86.31 116 PRO A CA 1
ATOM 904 C C . PRO A 1 116 ? 9.859 -8.646 -9.784 1.00 86.31 116 PRO A C 1
ATOM 906 O O . PRO A 1 116 ? 10.587 -9.606 -9.529 1.00 86.31 116 PRO A O 1
ATOM 909 N N . ALA A 1 117 ? 8.550 -8.661 -9.540 1.00 88.88 117 ALA A N 1
ATOM 910 C CA . ALA A 1 117 ? 7.852 -9.705 -8.789 1.00 88.88 117 ALA A CA 1
ATOM 911 C C . ALA A 1 117 ? 8.047 -11.110 -9.388 1.00 88.88 117 ALA A C 1
ATOM 913 O O . ALA A 1 117 ? 8.144 -12.086 -8.652 1.00 88.88 117 ALA A O 1
ATOM 914 N N . ARG A 1 118 ? 8.202 -11.224 -10.714 1.00 87.31 118 ARG A N 1
ATOM 915 C CA . ARG A 1 118 ? 8.440 -12.508 -11.407 1.00 87.31 118 ARG A CA 1
ATOM 916 C C . ARG A 1 118 ? 9.743 -13.223 -11.024 1.00 87.31 118 ARG A C 1
ATOM 918 O O . ARG A 1 118 ? 9.909 -14.384 -11.376 1.00 87.31 118 ARG A O 1
ATOM 925 N N . LEU A 1 119 ? 10.699 -12.518 -10.411 1.00 83.62 119 LEU A N 1
ATOM 926 C CA . LEU A 1 119 ? 11.962 -13.101 -9.937 1.00 83.62 119 LEU A CA 1
ATOM 927 C C . LEU A 1 119 ? 11.910 -13.483 -8.453 1.00 83.62 119 LEU A C 1
ATOM 929 O O . LEU A 1 119 ? 12.868 -14.052 -7.937 1.00 83.62 119 LEU A O 1
ATOM 933 N N . ALA A 1 120 ? 10.821 -13.148 -7.762 1.00 85.69 120 ALA A N 1
ATOM 934 C CA . ALA A 1 120 ? 10.636 -13.514 -6.373 1.00 85.69 120 ALA A CA 1
ATOM 935 C C . ALA A 1 120 ? 10.410 -15.030 -6.226 1.00 85.69 120 ALA A C 1
ATOM 937 O O . ALA A 1 120 ? 10.013 -15.692 -7.190 1.00 85.69 120 ALA A O 1
ATOM 938 N N . PRO A 1 121 ? 10.593 -15.589 -5.014 1.00 85.88 121 PRO A N 1
ATOM 939 C CA . PRO A 1 121 ? 10.098 -16.914 -4.675 1.00 85.88 121 PRO A CA 1
ATOM 940 C C . PRO A 1 121 ? 8.654 -17.139 -5.160 1.00 85.88 121 PRO A C 1
ATOM 942 O O . PRO A 1 121 ? 7.847 -16.199 -5.109 1.00 85.88 121 PRO A O 1
ATOM 945 N N . PRO A 1 122 ? 8.311 -18.371 -5.586 1.00 84.06 122 PRO A N 1
ATOM 946 C CA . PRO A 1 122 ? 6.971 -18.705 -6.056 1.00 84.06 122 PRO A CA 1
ATOM 947 C C . PRO A 1 122 ? 5.862 -18.254 -5.093 1.00 84.06 122 PRO A C 1
ATOM 949 O O . PRO A 1 122 ? 6.059 -18.134 -3.881 1.00 84.06 122 PRO A O 1
ATOM 952 N N . ASP A 1 123 ? 4.683 -17.993 -5.656 1.00 89.44 123 ASP A N 1
ATOM 953 C CA . ASP A 1 123 ? 3.456 -17.581 -4.958 1.00 89.44 123 ASP A CA 1
ATOM 954 C C . ASP A 1 123 ? 3.465 -16.184 -4.328 1.00 89.44 123 ASP A C 1
ATOM 956 O O . ASP A 1 123 ? 2.474 -15.805 -3.699 1.00 89.44 123 ASP A O 1
ATOM 960 N N . ARG A 1 124 ? 4.534 -15.385 -4.472 1.00 91.88 124 ARG A N 1
ATOM 961 C CA . ARG A 1 124 ? 4.564 -14.031 -3.895 1.00 91.88 124 ARG A CA 1
ATOM 962 C C . ARG A 1 124 ? 3.381 -13.188 -4.360 1.00 91.88 124 ARG A C 1
ATOM 964 O O . ARG A 1 124 ? 2.648 -12.663 -3.528 1.00 91.88 124 ARG A O 1
ATOM 971 N N . GLU A 1 125 ? 3.169 -13.106 -5.666 1.00 94.38 125 GLU A N 1
ATOM 972 C CA . GLU A 1 125 ? 2.047 -12.362 -6.240 1.00 94.38 125 GLU A CA 1
ATOM 973 C C . GLU A 1 125 ? 0.698 -12.880 -5.723 1.00 94.38 125 GLU A C 1
ATOM 975 O O . GLU A 1 125 ? -0.112 -12.093 -5.242 1.00 94.38 125 GLU A O 1
ATOM 980 N N . ALA A 1 126 ? 0.494 -14.202 -5.709 1.00 94.75 126 ALA A N 1
ATOM 981 C CA . ALA A 1 126 ? -0.740 -14.817 -5.221 1.00 94.75 126 ALA A CA 1
ATOM 982 C C . ALA A 1 126 ? -1.011 -14.509 -3.737 1.00 94.75 126 ALA A C 1
ATOM 984 O O . ALA A 1 126 ? -2.142 -14.200 -3.363 1.00 94.75 126 ALA A O 1
ATOM 985 N N . LYS A 1 127 ? 0.020 -14.530 -2.881 1.00 95.31 127 LYS A N 1
ATOM 986 C CA . LYS A 1 127 ? -0.098 -14.184 -1.453 1.00 95.31 127 LYS A CA 1
ATOM 987 C C . LYS A 1 127 ? -0.488 -12.723 -1.252 1.00 95.31 127 LYS A C 1
ATOM 989 O O . LYS A 1 127 ? -1.360 -12.426 -0.436 1.00 95.31 127 LYS A O 1
ATOM 994 N N . PHE A 1 128 ? 0.136 -11.814 -1.997 1.00 96.81 128 PHE A N 1
ATOM 995 C CA . PHE A 1 128 ? -0.201 -10.393 -1.927 1.00 96.81 128 PHE A CA 1
ATOM 996 C C . PHE A 1 128 ? -1.572 -10.090 -2.544 1.00 96.81 128 PHE A C 1
ATOM 998 O O . PHE A 1 128 ? -2.291 -9.236 -2.026 1.00 96.81 128 PHE A O 1
ATOM 1005 N N . PHE A 1 129 ? -1.990 -10.833 -3.568 1.00 97.00 129 PHE A N 1
ATOM 1006 C CA . PHE A 1 129 ? -3.342 -10.729 -4.105 1.00 97.00 129 PHE A CA 1
ATOM 1007 C C . PHE A 1 129 ? -4.396 -11.221 -3.102 1.00 97.00 129 PHE A C 1
ATOM 1009 O O . PHE A 1 129 ? -5.404 -10.552 -2.881 1.00 97.00 129 PHE A O 1
ATOM 1016 N N . ALA A 1 130 ? -4.137 -12.328 -2.402 1.00 97.00 130 ALA A N 1
ATOM 1017 C CA . ALA A 1 130 ? -5.007 -12.801 -1.326 1.00 97.00 130 ALA A CA 1
ATOM 1018 C C . ALA A 1 130 ? -5.102 -11.787 -0.169 1.00 97.00 130 ALA A C 1
ATOM 1020 O O . ALA A 1 130 ? -6.184 -11.571 0.380 1.00 97.00 130 ALA A O 1
ATOM 1021 N N . LEU A 1 131 ? -3.993 -11.119 0.179 1.00 96.56 131 LEU A N 1
ATOM 1022 C CA . LEU A 1 131 ? -3.986 -10.021 1.152 1.00 96.56 131 LEU A CA 1
ATOM 1023 C C . LEU A 1 131 ? -4.877 -8.856 0.696 1.00 96.56 131 LEU A C 1
ATOM 1025 O O . LEU A 1 131 ? -5.672 -8.350 1.495 1.00 96.56 131 LEU A O 1
ATOM 1029 N N . TYR A 1 132 ? -4.770 -8.456 -0.573 1.00 96.25 132 TYR A N 1
ATOM 1030 C CA . TYR A 1 132 ? -5.626 -7.435 -1.174 1.00 96.25 132 TYR A CA 1
ATOM 1031 C C . TYR A 1 132 ? -7.107 -7.823 -1.059 1.00 96.25 132 TYR A C 1
ATOM 1033 O O . TYR A 1 132 ? -7.883 -7.107 -0.423 1.00 96.25 132 TYR A O 1
ATOM 1041 N N . GLN A 1 133 ? -7.490 -8.991 -1.584 1.00 96.56 133 GLN A N 1
ATOM 1042 C CA . GLN A 1 133 ? -8.882 -9.453 -1.596 1.00 96.56 133 GLN A CA 1
ATOM 1043 C C . GLN A 1 133 ? -9.458 -9.607 -0.186 1.00 96.56 133 GLN A C 1
ATOM 1045 O O . GLN A 1 133 ? -10.564 -9.141 0.090 1.00 96.56 133 GLN A O 1
ATOM 1050 N N . GLY A 1 134 ? -8.699 -10.205 0.736 1.00 95.81 134 GLY A N 1
ATOM 1051 C CA . GLY A 1 134 ? -9.124 -10.362 2.126 1.00 95.81 134 GLY A CA 1
ATOM 1052 C C . GLY A 1 134 ? -9.324 -9.022 2.836 1.00 95.81 134 GLY A C 1
ATOM 1053 O O . GLY A 1 134 ? -10.199 -8.889 3.692 1.00 95.81 134 GLY A O 1
ATOM 1054 N N . THR A 1 135 ? -8.545 -8.002 2.472 1.00 94.88 135 THR A N 1
ATOM 1055 C CA . THR A 1 135 ? -8.710 -6.647 3.011 1.00 94.88 135 THR A CA 1
ATOM 1056 C C . THR A 1 135 ? -9.954 -5.978 2.445 1.00 94.88 135 THR A C 1
ATOM 1058 O O . THR A 1 135 ? -10.782 -5.519 3.228 1.00 94.88 135 THR A O 1
ATOM 1061 N N . VAL A 1 136 ? -10.143 -6.012 1.123 1.00 93.94 136 VAL A N 1
ATOM 1062 C CA . VAL A 1 136 ? -11.350 -5.498 0.453 1.00 93.94 136 VAL A CA 1
ATOM 1063 C C . VAL A 1 136 ? -12.612 -6.133 1.044 1.00 93.94 136 VAL A C 1
ATOM 1065 O O . VAL A 1 136 ? -13.549 -5.421 1.401 1.00 93.94 136 VAL A O 1
ATOM 1068 N N . ALA A 1 137 ? -12.625 -7.459 1.212 1.00 94.44 137 ALA A N 1
ATOM 1069 C CA . ALA A 1 137 ? -13.767 -8.193 1.752 1.00 94.44 137 ALA A CA 1
ATOM 1070 C C . ALA A 1 137 ? -14.111 -7.768 3.188 1.00 94.44 137 ALA A C 1
ATOM 1072 O O . ALA A 1 137 ? -15.265 -7.458 3.477 1.00 94.44 137 ALA A O 1
ATOM 1073 N N . ARG A 1 138 ? -13.113 -7.673 4.081 1.00 94.06 138 ARG A N 1
ATOM 1074 C CA . ARG A 1 138 ? -13.321 -7.187 5.460 1.00 94.06 138 ARG A CA 1
ATOM 1075 C C . ARG A 1 138 ? -13.847 -5.759 5.500 1.00 94.06 138 ARG A C 1
ATOM 1077 O O . ARG A 1 138 ? -14.658 -5.430 6.353 1.00 94.06 138 ARG A O 1
ATOM 1084 N N . HIS A 1 139 ? -13.396 -4.928 4.570 1.00 92.50 139 HIS A N 1
ATOM 1085 C CA . HIS A 1 139 ? -13.785 -3.528 4.492 1.00 92.50 139 HIS A CA 1
ATOM 1086 C C . HIS A 1 139 ? -15.191 -3.319 3.901 1.00 92.50 139 HIS A C 1
ATOM 1088 O O . HIS A 1 139 ? -15.785 -2.259 4.082 1.00 92.50 139 HIS A O 1
ATOM 1094 N N . ARG A 1 140 ? -15.718 -4.322 3.187 1.00 92.69 140 ARG A N 1
ATOM 1095 C CA . ARG A 1 140 ? -17.096 -4.371 2.671 1.00 92.69 140 ARG A CA 1
ATOM 1096 C C . ARG A 1 140 ? -18.082 -5.034 3.625 1.00 92.69 140 ARG A C 1
ATOM 1098 O O . ARG A 1 140 ? -19.283 -4.914 3.404 1.00 92.69 140 ARG A O 1
ATOM 1105 N N . ALA A 1 141 ? -17.592 -5.766 4.624 1.00 93.75 141 ALA A N 1
ATOM 1106 C CA . ALA A 1 141 ? -18.439 -6.514 5.539 1.00 93.75 141 ALA A CA 1
ATOM 1107 C C . ALA A 1 141 ? -19.444 -5.593 6.246 1.00 93.75 141 ALA A C 1
ATOM 1109 O O . ALA A 1 141 ? -19.134 -4.454 6.605 1.00 93.75 141 ALA A O 1
ATOM 1110 N N . GLU A 1 142 ? -20.656 -6.099 6.460 1.00 92.44 142 GLU A N 1
ATOM 1111 C CA . GLU A 1 142 ? -21.677 -5.376 7.209 1.00 92.44 142 GLU A CA 1
ATOM 1112 C C . GLU A 1 142 ? -21.175 -5.071 8.630 1.00 92.44 142 GLU A C 1
ATOM 1114 O O . GLU A 1 142 ? -20.602 -5.928 9.302 1.00 92.44 142 GLU A O 1
ATOM 1119 N N . GLY A 1 143 ? -21.343 -3.823 9.072 1.00 89.81 143 GLY A N 1
ATOM 1120 C CA . GLY A 1 143 ? -20.835 -3.365 10.369 1.00 89.81 143 GLY A CA 1
ATOM 1121 C C . GLY A 1 143 ? -19.326 -3.096 10.418 1.00 89.81 143 GLY A C 1
ATOM 1122 O O . GLY A 1 143 ? -18.808 -2.815 11.501 1.00 89.81 143 GLY A O 1
ATOM 1123 N N . ALA A 1 144 ? -18.611 -3.142 9.285 1.00 88.38 144 ALA A N 1
ATOM 1124 C CA . ALA A 1 144 ? -17.204 -2.757 9.240 1.00 88.38 144 ALA A CA 1
ATOM 1125 C C . ALA A 1 144 ? -17.001 -1.307 9.736 1.00 88.38 144 ALA A C 1
ATOM 1127 O O . ALA A 1 144 ? -17.814 -0.424 9.429 1.00 88.38 144 ALA A O 1
ATOM 1128 N N . PRO A 1 145 ? -15.917 -1.026 10.489 1.00 86.25 145 PRO A N 1
ATOM 1129 C CA . PRO A 1 145 ? -15.603 0.328 10.923 1.00 86.25 145 PRO A CA 1
ATOM 1130 C C . PRO A 1 145 ? -15.507 1.294 9.743 1.00 86.25 145 PRO A C 1
ATOM 1132 O O . PRO A 1 145 ? -14.938 0.970 8.698 1.00 86.25 145 PRO A O 1
ATOM 1135 N N . LYS A 1 146 ? -16.021 2.516 9.927 1.00 82.19 146 LYS A N 1
ATOM 1136 C CA . LYS A 1 146 ? -15.832 3.582 8.941 1.00 82.19 146 LYS A CA 1
ATOM 1137 C C . LYS A 1 146 ? -14.342 3.854 8.777 1.00 82.19 146 LYS A C 1
ATOM 1139 O O . LYS A 1 146 ? -13.611 3.991 9.754 1.00 82.19 146 LYS A O 1
ATOM 1144 N N . SER A 1 147 ? -13.922 3.984 7.533 1.00 84.44 147 SER A N 1
ATOM 1145 C CA . SER A 1 147 ? -12.546 4.265 7.163 1.00 84.44 147 SER A CA 1
ATOM 1146 C C . SER A 1 147 ? -12.533 5.385 6.140 1.00 84.44 147 SER A C 1
ATOM 1148 O O . SER A 1 147 ? -13.494 5.600 5.400 1.00 84.44 147 SER A O 1
ATOM 1150 N N . ARG A 1 148 ? -11.424 6.117 6.128 1.00 86.56 148 ARG A N 1
ATOM 1151 C CA . ARG A 1 148 ? -11.160 7.167 5.146 1.00 86.56 148 ARG A CA 1
ATOM 1152 C C . ARG A 1 148 ? -10.857 6.613 3.754 1.00 86.56 148 ARG A C 1
ATOM 1154 O O . ARG A 1 148 ? -10.796 7.406 2.820 1.00 86.56 148 ARG A O 1
ATOM 1161 N N . PHE A 1 149 ? -10.614 5.311 3.626 1.00 87.94 149 PHE A N 1
ATOM 1162 C CA . PHE A 1 149 ? -10.305 4.651 2.363 1.00 87.94 149 PHE A CA 1
ATOM 1163 C C . PHE A 1 149 ? -11.514 3.894 1.828 1.00 87.94 149 PHE A C 1
ATOM 1165 O O . PHE A 1 149 ? -12.256 3.266 2.588 1.00 87.94 149 PHE A O 1
ATOM 1172 N N . SER A 1 150 ? -11.693 3.922 0.509 1.00 89.56 150 SER A N 1
ATOM 1173 C CA . SER A 1 150 ? -12.573 2.971 -0.167 1.00 89.56 150 SER A CA 1
ATOM 1174 C C . SER A 1 150 ? -12.032 1.540 0.005 1.00 89.56 150 SER A C 1
ATOM 1176 O O . SER A 1 150 ? -10.851 1.355 0.315 1.00 89.56 150 SER A O 1
ATOM 1178 N N . PRO A 1 151 ? -12.844 0.487 -0.199 1.00 91.12 151 PRO A N 1
ATOM 1179 C CA . PRO A 1 151 ? -12.359 -0.885 -0.057 1.00 91.12 151 PRO A CA 1
ATOM 1180 C C . PRO A 1 151 ? -11.134 -1.196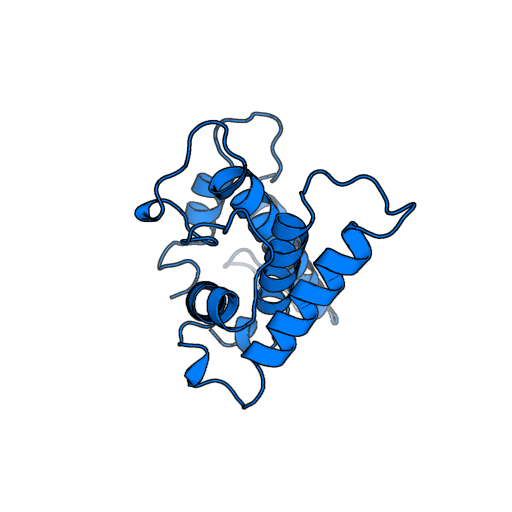 -0.929 1.00 91.12 151 PRO A C 1
ATOM 1182 O O . PRO A 1 151 ? -10.186 -1.817 -0.452 1.00 91.12 151 PRO A O 1
ATOM 1185 N N . GLY A 1 152 ? -11.126 -0.734 -2.186 1.00 91.00 152 GLY A N 1
ATOM 1186 C CA . GLY A 1 152 ? -10.004 -0.937 -3.106 1.00 91.00 152 GLY A CA 1
ATOM 1187 C C . GLY A 1 152 ? -8.741 -0.192 -2.670 1.00 91.00 152 GLY A C 1
ATOM 1188 O O . GLY A 1 152 ? -7.649 -0.756 -2.720 1.00 91.00 152 GLY A O 1
ATOM 1189 N N . GLU A 1 153 ? -8.894 1.038 -2.179 1.00 91.25 153 GLU A N 1
ATOM 1190 C CA . GLU A 1 153 ? -7.800 1.824 -1.601 1.00 91.25 153 GLU A CA 1
ATOM 1191 C C . GLU A 1 153 ? -7.211 1.134 -0.364 1.00 91.25 153 GLU A C 1
ATOM 1193 O O . GLU A 1 153 ? -6.000 0.948 -0.274 1.00 91.25 153 GLU A O 1
ATOM 1198 N N . ALA A 1 154 ? -8.061 0.665 0.553 1.00 91.69 154 ALA A N 1
ATOM 1199 C CA . ALA A 1 154 ? -7.625 -0.072 1.735 1.00 91.69 154 ALA A CA 1
ATOM 1200 C C . ALA A 1 154 ? -6.873 -1.363 1.362 1.00 91.69 154 ALA A C 1
ATOM 1202 O O . ALA A 1 154 ? -5.881 -1.713 2.003 1.00 91.69 154 ALA A O 1
ATOM 1203 N N . GLY A 1 155 ? -7.305 -2.048 0.298 1.00 93.44 155 GLY A N 1
ATOM 1204 C CA . GLY A 1 155 ? -6.592 -3.195 -0.261 1.00 93.44 155 GLY A CA 1
ATOM 1205 C C . GLY A 1 155 ? -5.173 -2.843 -0.716 1.00 93.44 155 GLY A C 1
ATOM 1206 O O . GLY A 1 155 ? -4.225 -3.547 -0.368 1.00 93.44 155 GLY A O 1
ATOM 1207 N N . TRP A 1 156 ? -5.000 -1.743 -1.453 1.00 94.25 156 TRP A N 1
ATOM 1208 C CA . TRP A 1 156 ? -3.680 -1.300 -1.921 1.00 94.25 156 TRP A CA 1
ATOM 1209 C C . TRP A 1 156 ? -2.785 -0.768 -0.803 1.00 94.25 156 TRP A C 1
ATOM 1211 O O . TRP A 1 156 ? -1.589 -1.067 -0.798 1.00 94.25 156 TRP A O 1
ATOM 1221 N N . ALA A 1 157 ? -3.355 -0.065 0.179 1.00 92.50 157 ALA A N 1
ATOM 1222 C CA . ALA A 1 157 ? -2.641 0.314 1.394 1.00 92.50 157 ALA A CA 1
ATOM 1223 C C . ALA A 1 157 ? -2.098 -0.934 2.112 1.00 92.50 157 ALA A C 1
ATOM 1225 O O . ALA A 1 157 ? -0.907 -1.004 2.405 1.00 92.50 157 ALA A O 1
ATOM 1226 N N . ALA A 1 158 ? -2.921 -1.975 2.286 1.00 94.12 158 ALA A N 1
ATOM 1227 C CA . ALA A 1 158 ? -2.496 -3.223 2.920 1.00 94.12 158 ALA A CA 1
ATOM 1228 C C . ALA A 1 158 ? -1.372 -3.944 2.158 1.00 94.12 158 ALA A C 1
ATOM 1230 O O . ALA A 1 158 ? -0.440 -4.451 2.784 1.00 94.12 158 ALA A O 1
ATOM 1231 N N . VAL A 1 159 ? -1.418 -3.963 0.822 1.00 95.81 159 VAL A N 1
ATOM 1232 C CA . VAL A 1 159 ? -0.327 -4.504 -0.010 1.00 95.81 159 VAL A CA 1
ATOM 1233 C C . VAL A 1 159 ? 0.965 -3.713 0.205 1.00 95.81 159 VAL A C 1
ATOM 1235 O O . VAL A 1 159 ? 2.016 -4.315 0.427 1.00 95.81 159 VAL A O 1
ATOM 1238 N N . CYS A 1 160 ? 0.884 -2.380 0.210 1.00 93.81 160 CYS A N 1
ATOM 1239 C CA . CYS A 1 160 ? 2.022 -1.501 0.475 1.00 93.81 160 CYS A CA 1
ATOM 1240 C C . CYS A 1 160 ?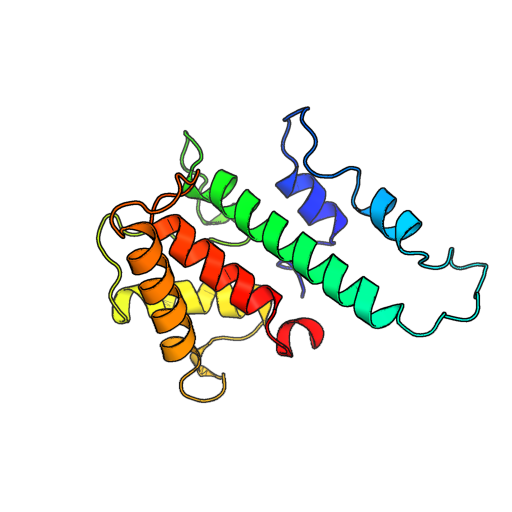 2.617 -1.751 1.873 1.00 93.81 160 CYS A C 1
ATOM 1242 O O . CYS A 1 160 ? 3.824 -1.950 2.002 1.00 93.81 160 CYS A O 1
ATOM 1244 N N . TYR A 1 161 ? 1.781 -1.875 2.911 1.00 92.88 161 TYR A N 1
ATOM 1245 C CA . TYR A 1 161 ? 2.248 -2.221 4.258 1.00 92.88 161 TYR A CA 1
ATOM 1246 C C . TYR A 1 161 ? 2.929 -3.590 4.304 1.00 92.88 161 TYR A C 1
ATOM 1248 O O . TYR A 1 161 ? 3.916 -3.773 5.013 1.00 92.88 161 TYR A O 1
ATOM 1256 N N . GLY A 1 162 ? 2.394 -4.572 3.572 1.00 91.50 162 GLY A N 1
ATOM 1257 C CA . GLY A 1 162 ? 2.984 -5.903 3.492 1.00 91.50 162 GLY A CA 1
ATOM 1258 C C . GLY A 1 162 ? 4.392 -5.877 2.893 1.00 91.50 162 GLY A C 1
ATOM 1259 O O . GLY A 1 162 ? 5.246 -6.638 3.337 1.00 91.50 162 GLY A O 1
ATOM 1260 N N . LEU A 1 163 ? 4.649 -4.977 1.938 1.00 89.12 163 LEU A N 1
ATOM 1261 C CA . LEU A 1 163 ? 5.977 -4.765 1.357 1.00 89.12 163 LEU A CA 1
ATOM 1262 C C . LEU A 1 163 ? 6.918 -4.015 2.308 1.00 89.12 163 LEU A C 1
ATOM 1264 O O . LEU A 1 163 ? 8.064 -4.427 2.441 1.00 89.12 163 LEU A O 1
ATOM 1268 N N . VAL A 1 164 ? 6.433 -2.999 3.031 1.00 84.31 164 VAL A N 1
ATOM 1269 C CA . VAL A 1 164 ? 7.196 -2.309 4.097 1.00 84.31 164 VAL A CA 1
ATOM 1270 C C . VAL A 1 164 ? 7.653 -3.283 5.186 1.00 84.31 164 VAL A C 1
ATOM 1272 O O . VAL A 1 164 ? 8.762 -3.178 5.697 1.00 84.31 164 VAL A O 1
ATOM 1275 N N . ARG A 1 165 ? 6.798 -4.246 5.538 1.00 84.31 165 ARG A N 1
ATOM 1276 C CA . ARG A 1 165 ? 7.076 -5.287 6.541 1.00 84.31 165 ARG A CA 1
ATOM 1277 C C . ARG A 1 165 ? 7.837 -6.485 5.983 1.00 84.31 165 ARG A C 1
ATOM 1279 O O . ARG A 1 165 ? 8.126 -7.426 6.724 1.00 84.31 165 ARG A O 1
ATOM 1286 N N . HIS A 1 166 ? 8.084 -6.520 4.676 1.00 80.81 166 HIS A N 1
ATOM 1287 C CA . HIS A 1 166 ? 8.674 -7.688 4.049 1.00 80.81 166 HIS A CA 1
ATOM 1288 C C . HIS A 1 166 ? 10.137 -7.827 4.498 1.00 80.81 166 HIS A C 1
ATOM 1290 O O . HIS A 1 166 ? 10.871 -6.846 4.439 1.00 80.81 166 HIS A O 1
ATOM 1296 N N . PRO A 1 167 ? 10.622 -9.021 4.886 1.00 73.75 167 PRO A N 1
ATOM 1297 C CA . PRO A 1 167 ? 11.995 -9.179 5.378 1.00 73.75 167 PRO A CA 1
ATOM 1298 C C . PRO A 1 167 ? 13.068 -8.684 4.398 1.00 73.75 167 PRO A C 1
ATOM 1300 O O . PRO A 1 167 ? 14.084 -8.137 4.814 1.00 73.75 167 PRO A O 1
ATOM 1303 N N . GLU A 1 168 ? 12.821 -8.832 3.092 1.00 70.06 168 GLU A N 1
ATOM 1304 C CA . GLU A 1 168 ? 13.729 -8.341 2.042 1.00 70.06 168 GLU A CA 1
ATOM 1305 C C . GLU A 1 168 ? 13.784 -6.812 1.940 1.00 70.06 168 GLU A C 1
ATOM 1307 O O . GLU A 1 168 ? 14.734 -6.292 1.368 1.00 70.06 168 GLU A O 1
ATOM 1312 N N . PHE A 1 169 ? 12.812 -6.084 2.497 1.00 57.94 169 PHE A N 1
ATOM 1313 C CA . PHE A 1 169 ? 12.822 -4.620 2.490 1.00 57.94 169 PHE A CA 1
ATOM 1314 C C . PHE A 1 169 ? 14.033 -4.059 3.239 1.00 57.94 169 PHE A C 1
ATOM 1316 O O . PHE A 1 169 ? 14.582 -3.038 2.855 1.00 57.94 169 PHE A O 1
ATOM 1323 N N . HIS A 1 170 ? 14.497 -4.764 4.270 1.00 57.41 170 HIS A N 1
ATOM 1324 C CA . HIS A 1 170 ? 15.658 -4.359 5.063 1.00 57.41 170 HIS A CA 1
ATOM 1325 C C . HIS A 1 170 ? 16.997 -4.816 4.469 1.00 57.41 170 HIS A C 1
ATOM 1327 O O . HIS A 1 170 ? 18.043 -4.578 5.072 1.00 57.41 170 HIS A O 1
ATOM 1333 N N . LEU A 1 171 ? 16.973 -5.507 3.325 1.00 54.81 171 LEU A N 1
ATOM 1334 C CA . LEU A 1 171 ? 18.176 -5.987 2.645 1.00 54.81 171 LEU A CA 1
ATOM 1335 C C . LEU A 1 171 ? 18.683 -5.015 1.567 1.00 54.81 171 LEU A C 1
ATOM 1337 O O . LEU A 1 171 ? 19.782 -5.230 1.052 1.00 54.81 171 LEU A O 1
ATOM 1341 N N . TYR A 1 172 ? 17.909 -3.980 1.219 1.00 44.28 172 TYR A N 1
ATOM 1342 C CA . TYR A 1 172 ? 18.165 -3.066 0.097 1.00 44.28 172 TYR A CA 1
ATOM 1343 C C . TYR A 1 172 ? 17.926 -1.603 0.468 1.00 44.28 172 TYR A C 1
ATOM 1345 O O . TYR A 1 172 ? 18.416 -0.734 -0.296 1.00 44.28 172 TYR A O 1
#

Radius of gyration: 17.47 Å; chains: 1; bounding box: 53×42×39 Å

Foldseek 3Di:
DAQVPDDPQVLLVLLQPPDPPGPDPRPVVVCVVLVDDPPVDDDDDDPCSVVVVLVVLLVVQLVSLVSLCCPQPVDPDHDQLVSRRAQSDHDDPDDDDLVNQQVRLQSNCCNQQVHGPVPDPPCPSVVLVCQLVVQLVLCPDPPRDDDPDHSNSSSSSRSSSCSSPPPSSVVD

Organism: Sorangium cellulosum (NCBI:txid56)

pLDDT: mean 75.49, std 17.33, range [37.5, 97.0]

Secondary structure (DSSP, 8-state):
-GGGG--HHHHHHHHHTT-SS-S-S-HHHHHHHTTPPPTT--PPPPTTHHHHHHHHHHHHHHHHHHHHHHHHTS-SSPPPGGG-SS--SPPPSSPP-HHHHHHHHHHHHHHHHSS-GGGSSTTHHHHHHHHHHHHHHHHHSTTPPP-SS-HHHHHHHHHHHHHHT-GGGGG-

=== Feature glossary ===
Key to the feature types in this record:

— What the protein is —

Primary structure: the covalent order of the twenty standard amino acids along the backbone. Two proteins with the same sequence will (almost always) fold to the same structure; two with 30% identity often share a fold but not the details.

Database cross-references. InterPro integrates a dozen domain/family signature databases into unified entries with residue-range hits. GO terms attach function/process/location labels with evidence codes. CATH codes position the fold in a four-level structural taxonomy. Organism is the NCBI-taxonomy species name.

— Where its atoms are —

The mmCIF block holds the 3D Cartesian coordinates of each backbone atom (N, Cα, C, O) in ångströms. mmCIF is the PDB's canonical archive format — a tagged-loop text representation of the atomic model.

Six rendered views show the 3D structure from the faces of a cube — i.e. along ±x, ±y, ±z. Rendering representation is drawn randomly per protein from cartoon (secondary-structure ribbons), sticks (backbone bonds), or molecular surface; coloring is either N→C rainbow (blue at the N-terminus through red at the C-terminus) or one color per chain.

— Local backbone conformation —

DSSP 8-state secondary structure assigns each residue one of H (α-helix), G (3₁₀-helix), I (π-helix), E (extended β-strand), B (isolated β-bridge), T (hydrogen-bonded turn), S (bend), or '-' (coil). The assignment is computed from backbone hydrogen-bond geometry via the Kabsch–Sander algorithm.

P-SEA three-state annotation labels each residue as helix, strand, or coil based purely on the geometry of the Cα trace. It serves as a fallback when the full backbone (and thus DSSP) is unavailable.

The φ/ψ torsion pair specifies the backbone conformation at each residue. φ rotates about the N–Cα bond, ψ about the Cα–C bond. Steric clashes forbid most of the (φ, ψ) plane — the allowed regions (α-helix basin, β-sheet basin, left-handed helix) are the Ramachandran-allowed regions.

— Global shape and packing —

The geometric summary reports three shape descriptors. Rg (radius of gyration) measures how spread out the Cα atoms are about their centre of mass; compact globular proteins have small Rg, elongated or unfolded ones large. Cα contacts (<8 Å, |i−j|>4) count long-range residue pairs in spatial proximity — high for tightly packed folds, near zero for rods or random coil. The bounding-box extents give the protein's footprint along x, y, z in Å.

Accessible surface area quantifies burial. A residue with SASA near zero is packed into the hydrophobic core; one with SASA >100 Å² sits on the surface. Computed here via the Shrake–Rupley numerical algorithm with a 1.4 Å probe.

Plot images: a contact map (which residues are close in 3D, as an N×N binary image), a Ramachandran scatter (backbone torsion angles, revealing secondary-structure composition at a glance), and — for AlphaFold structures — a PAE heatmap (pairwise prediction confidence).

— Structural neighborhood —

The Foldseek 3Di string encodes local tertiary geometry as a 20-letter alphabet — one character per residue — derived from the relative positions of nearby Cα atoms. Unlike the amino-acid sequence, 3Di is a direct function of the 3D structure, so two proteins with the same fold have similar 3Di strings even at low sequence identity.

Nearest PDB neighbors are the top structural matches found by Foldseek when searching this structure against the entire Protein Data Bank. Each hit reports a TM-score (0 to 1; >0.5 almost always implies the same fold) and an E-value. These are *structural* homologs — they may share no detectable sequence similarity.

— Confidence and disorder —

For AlphaFold models, the B-factor field carries pLDDT — the model's own estimate of local accuracy on a 0–100 scale. Regions with pLDDT<50 should be treated as essent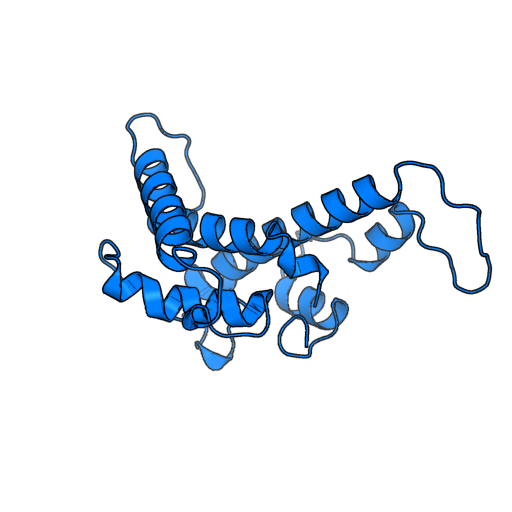ially unmodeled; they often correspond to intrinsically disordered segments.

B-factor (Debye–Waller factor) reflects atomic displacement in the crystal lattice. It is an experimental observable (units Å²), not a prediction; low values mean the atom is pinned down, high values mean it moves or is heterogeneous across the crystal.

Predicted aligned error is AlphaFold's pairwise confidence. Unlike pLDDT (per-residue), PAE is per-residue-pair and captures whether two parts of the structure are correctly placed relative to each other. Units are ångströms of expected positional error.